Protein AF-A0A8E2JBE7-F1 (afdb_monomer_lite)

InterPro domains:
  IPR010839 Acyclic terpene utilisation, N-terminal [PF07287] (2-104)

Structure (mmCIF, N/CA/C/O backbone):
data_AF-A0A8E2JBE7-F1
#
_entry.id   AF-A0A8E2JBE7-F1
#
loop_
_atom_site.group_PDB
_atom_site.id
_atom_site.type_symbol
_atom_site.label_atom_id
_atom_site.label_alt_id
_atom_site.label_comp_id
_atom_site.label_asym_id
_atom_site.label_entity_id
_atom_site.label_seq_id
_atom_site.pdbx_PDB_ins_code
_atom_site.Cartn_x
_atom_site.Cartn_y
_atom_site.Cartn_z
_atom_site.occupancy
_atom_site.B_iso_or_equiv
_atom_site.auth_seq_id
_atom_site.auth_comp_id
_atom_site.auth_asym_id
_atom_site.auth_atom_id
_atom_site.pdbx_PDB_model_num
ATOM 1 N N . GLU A 1 1 ? -17.806 -4.256 18.542 1.00 62.31 1 GLU A N 1
ATOM 2 C CA . GLU A 1 1 ? -17.436 -2.830 18.685 1.00 62.31 1 GLU A CA 1
ATOM 3 C C . GLU A 1 1 ? -15.945 -2.598 18.462 1.00 62.31 1 GLU A C 1
ATOM 5 O O . GLU A 1 1 ? -15.613 -2.134 17.384 1.00 62.31 1 GLU A O 1
ATOM 10 N N . SER A 1 2 ? -15.025 -2.956 19.371 1.00 81.44 2 SER A N 1
ATOM 11 C CA . SER A 1 2 ? -13.580 -2.702 19.145 1.00 81.44 2 SER A CA 1
ATOM 12 C C . SER A 1 2 ? -12.986 -3.463 17.949 1.00 81.44 2 SER A C 1
ATOM 14 O O . SER A 1 2 ? -12.142 -2.930 17.233 1.00 81.44 2 SER A O 1
ATOM 16 N N . GLU A 1 3 ? -13.437 -4.696 17.708 1.00 89.81 3 GLU A N 1
ATOM 17 C CA . GLU A 1 3 ? -13.021 -5.486 16.538 1.00 89.81 3 GLU A CA 1
ATOM 18 C C . GLU A 1 3 ? -13.580 -4.916 15.229 1.00 89.81 3 GLU A C 1
ATOM 20 O O . GLU A 1 3 ? -12.906 -4.959 14.205 1.00 89.81 3 GLU A O 1
ATOM 25 N N . ASP A 1 4 ? -14.775 -4.321 15.260 1.00 93.06 4 ASP A N 1
ATOM 26 C CA . ASP A 1 4 ? -15.375 -3.700 14.075 1.00 93.06 4 ASP A CA 1
ATOM 27 C C . ASP A 1 4 ? -14.598 -2.446 13.668 1.00 93.06 4 ASP A C 1
ATOM 29 O O . ASP A 1 4 ? -14.279 -2.290 12.494 1.00 93.06 4 ASP A O 1
ATOM 33 N N . PHE A 1 5 ? -14.203 -1.610 14.637 1.00 94.44 5 PHE A N 1
ATOM 34 C CA . PHE A 1 5 ? -13.303 -0.480 14.381 1.00 94.44 5 PHE A CA 1
ATOM 35 C C . PHE A 1 5 ? -11.934 -0.937 13.881 1.00 94.44 5 PHE A C 1
ATOM 37 O O . PHE A 1 5 ? -11.410 -0.358 12.942 1.00 94.44 5 PHE A O 1
ATOM 44 N N . THR A 1 6 ? -11.388 -2.030 14.424 1.00 94.50 6 THR A N 1
ATOM 45 C CA . THR A 1 6 ? -10.120 -2.593 13.926 1.00 94.50 6 THR A CA 1
ATOM 46 C C . THR A 1 6 ? -10.230 -2.970 12.445 1.00 94.50 6 THR A C 1
ATOM 48 O O . THR A 1 6 ? -9.380 -2.600 11.638 1.00 94.50 6 THR A O 1
ATOM 51 N N . ARG A 1 7 ? -11.313 -3.652 12.061 1.00 95.62 7 ARG A N 1
ATOM 52 C CA . ARG A 1 7 ? -11.576 -4.034 10.666 1.00 95.62 7 ARG A CA 1
ATOM 53 C C . ARG A 1 7 ? -11.804 -2.816 9.767 1.00 95.62 7 ARG A C 1
ATOM 55 O O . ARG A 1 7 ? -11.334 -2.815 8.631 1.00 95.62 7 ARG A O 1
ATOM 62 N N . LEU A 1 8 ? -12.478 -1.779 10.272 1.00 95.44 8 LEU A N 1
ATOM 63 C CA . LEU A 1 8 ? -12.642 -0.502 9.571 1.00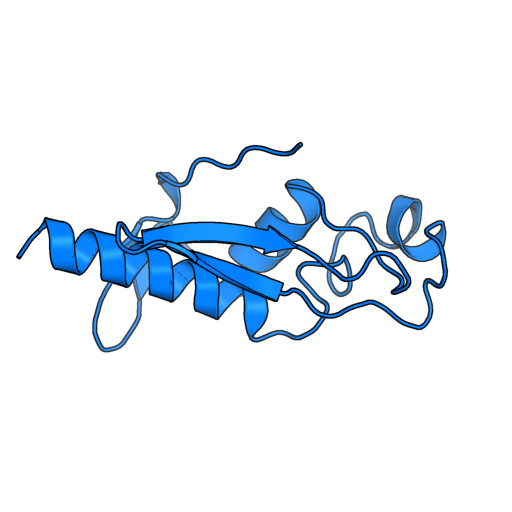 95.44 8 LEU A CA 1
ATOM 64 C C . LEU A 1 8 ? -11.300 0.199 9.349 1.00 95.44 8 LEU A C 1
ATOM 66 O O . LEU A 1 8 ? -11.0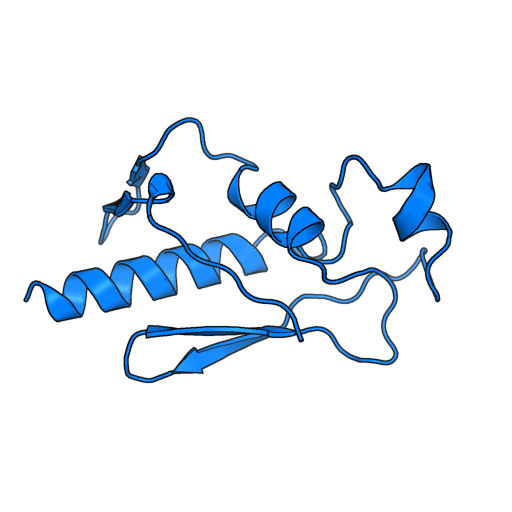35 0.606 8.222 1.00 95.44 8 LEU A O 1
ATOM 70 N N . SER A 1 9 ? -10.419 0.249 10.354 1.00 95.94 9 SER A N 1
ATOM 71 C CA . SER A 1 9 ? -9.070 0.800 10.197 1.00 95.94 9 SER A CA 1
ATOM 72 C C . SER A 1 9 ? -8.300 0.071 9.098 1.00 95.94 9 SER A C 1
ATOM 74 O O . SER A 1 9 ? -7.616 0.703 8.300 1.00 95.94 9 SER A O 1
ATOM 76 N N . TYR A 1 10 ? -8.411 -1.258 9.017 1.00 96.56 10 TYR A N 1
ATOM 77 C CA . TYR A 1 10 ? -7.672 -2.029 8.014 1.00 96.56 10 TYR A CA 1
ATOM 78 C C . TYR A 1 10 ? -8.213 -1.744 6.609 1.00 96.56 10 TYR A C 1
ATOM 80 O O . TYR A 1 10 ? -7.433 -1.509 5.687 1.00 96.56 10 TYR A O 1
ATOM 88 N N . ALA A 1 11 ? -9.540 -1.677 6.460 1.00 96.12 11 ALA A N 1
ATOM 89 C CA . ALA A 1 11 ? -10.185 -1.289 5.209 1.00 96.12 11 ALA A CA 1
ATOM 90 C C . ALA A 1 11 ? -9.841 0.154 4.795 1.00 96.12 11 ALA A C 1
ATOM 92 O O . ALA A 1 11 ? -9.606 0.409 3.615 1.00 96.12 11 ALA A O 1
ATOM 93 N N . LEU A 1 12 ? -9.752 1.078 5.756 1.00 96.38 12 LEU A N 1
ATOM 94 C CA . LEU A 1 12 ? -9.339 2.461 5.529 1.00 96.38 12 LEU A CA 1
ATOM 95 C C . LEU A 1 12 ? -7.910 2.527 4.971 1.00 96.38 12 LEU A C 1
ATOM 97 O O . LEU A 1 12 ? -7.671 3.185 3.960 1.00 96.38 12 LEU A O 1
ATOM 101 N N . ILE A 1 13 ? -6.968 1.794 5.572 1.00 96.75 13 ILE A N 1
ATOM 102 C CA . ILE A 1 13 ? -5.586 1.728 5.077 1.00 96.75 13 ILE A CA 1
ATOM 103 C C . ILE A 1 13 ? -5.511 1.053 3.703 1.00 96.75 13 ILE A C 1
ATOM 105 O O . ILE A 1 13 ? -4.798 1.535 2.823 1.00 96.75 13 ILE A O 1
ATOM 109 N N . ALA A 1 14 ? -6.262 -0.026 3.484 1.00 97.12 14 ALA A N 1
ATOM 110 C CA . ALA A 1 14 ? -6.344 -0.679 2.181 1.00 97.12 14 ALA A CA 1
ATOM 111 C C . ALA A 1 14 ? -6.860 0.275 1.089 1.00 97.12 14 ALA A C 1
ATOM 113 O O . ALA A 1 14 ? -6.300 0.311 -0.007 1.00 97.12 14 ALA A O 1
ATOM 114 N N . GLY A 1 15 ? -7.890 1.069 1.402 1.00 95.94 15 GLY A N 1
ATOM 115 C CA . GLY A 1 15 ? -8.446 2.096 0.521 1.00 95.94 15 GLY A CA 1
ATOM 116 C C . GLY A 1 15 ? -7.440 3.200 0.197 1.00 95.94 15 GLY A C 1
ATOM 117 O O . GLY A 1 15 ? -7.207 3.484 -0.977 1.00 95.94 15 GLY A O 1
ATOM 118 N N . HIS A 1 16 ? -6.783 3.749 1.225 1.00 96.00 16 HIS A N 1
ATOM 119 C CA . HIS A 1 16 ? -5.714 4.749 1.083 1.00 96.00 16 HIS A CA 1
ATOM 120 C C . HIS A 1 16 ? -4.595 4.285 0.142 1.00 96.00 16 HIS A C 1
ATOM 122 O O . HIS A 1 16 ? -4.088 5.034 -0.694 1.00 96.00 16 HIS A O 1
ATOM 128 N N . LEU A 1 17 ? -4.204 3.014 0.247 1.00 96.81 17 LEU A N 1
ATOM 129 C CA . LEU A 1 17 ? -3.148 2.465 -0.595 1.00 96.81 17 LEU A CA 1
ATOM 130 C C . LEU A 1 17 ? -3.577 2.411 -2.074 1.00 96.81 17 LEU A C 1
ATOM 132 O O . LEU A 1 17 ? -2.775 2.736 -2.942 1.00 96.81 17 LEU A O 1
ATOM 136 N N . ILE A 1 18 ? -4.825 2.079 -2.405 1.00 96.25 18 ILE A N 1
ATOM 137 C CA . ILE A 1 18 ? -5.233 1.895 -3.813 1.00 96.25 18 ILE A CA 1
ATOM 138 C C . ILE A 1 18 ? -5.794 3.140 -4.511 1.00 96.25 18 ILE A C 1
ATOM 1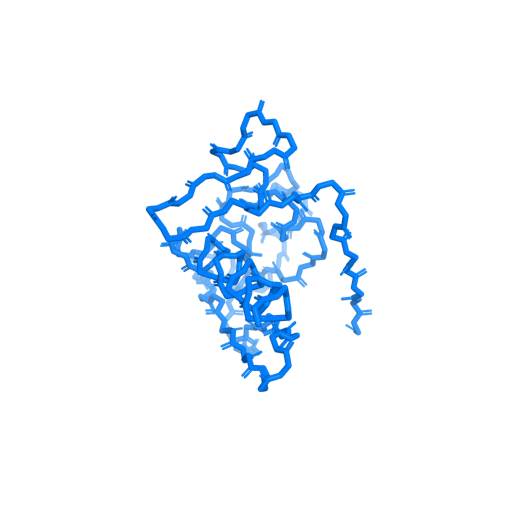40 O O . ILE A 1 18 ? -5.980 3.111 -5.728 1.00 96.25 18 ILE A O 1
ATOM 144 N N . GLU A 1 19 ? -6.070 4.229 -3.793 1.00 95.25 19 GLU A N 1
ATOM 145 C CA . GLU A 1 19 ? -6.743 5.397 -4.381 1.00 95.25 19 GLU A CA 1
ATOM 146 C C . GLU A 1 19 ? -5.867 6.226 -5.340 1.00 95.25 19 GLU A C 1
ATOM 148 O O . GLU A 1 19 ? -6.346 6.683 -6.381 1.00 95.25 19 GLU A O 1
ATOM 153 N N . CYS A 1 20 ? -4.564 6.356 -5.069 1.00 94.12 20 CYS A N 1
ATOM 154 C CA . CYS A 1 20 ? -3.635 7.172 -5.863 1.00 94.12 20 CYS A CA 1
ATOM 155 C C . CYS A 1 20 ? -3.050 6.443 -7.095 1.00 94.12 20 CYS A C 1
ATOM 157 O O . CYS A 1 20 ? -1.909 6.681 -7.503 1.00 94.12 20 CYS A O 1
ATOM 159 N N . SER A 1 21 ? -3.818 5.554 -7.735 1.00 94.19 21 SER A N 1
ATOM 160 C CA . SER A 1 21 ? -3.399 4.815 -8.941 1.00 94.19 21 SER A CA 1
ATOM 161 C C . SER A 1 21 ? -2.113 3.992 -8.733 1.00 94.19 21 SER A C 1
ATOM 163 O O . SER A 1 21 ? -2.066 3.104 -7.889 1.00 94.19 21 SER A O 1
ATOM 165 N N . SER A 1 22 ? -1.056 4.231 -9.518 1.00 95.25 22 SER A N 1
ATOM 166 C CA . SER A 1 22 ? 0.153 3.400 -9.558 1.00 95.25 22 SER A CA 1
ATOM 167 C C . SER A 1 22 ? 1.204 3.777 -8.508 1.00 95.25 22 SER A C 1
ATOM 169 O O . SER A 1 22 ? 2.373 3.422 -8.648 1.00 95.25 22 SER A O 1
ATOM 171 N N . TYR A 1 23 ? 0.856 4.550 -7.476 1.00 96.25 23 TYR A N 1
ATOM 172 C CA . TYR A 1 23 ? 1.842 5.001 -6.485 1.00 96.25 23 TYR A CA 1
ATOM 173 C C . TYR A 1 23 ? 2.387 3.831 -5.661 1.00 96.25 23 TYR A C 1
ATOM 175 O O . TYR A 1 23 ? 3.604 3.697 -5.524 1.00 96.25 23 TYR A O 1
ATOM 183 N N . VAL A 1 24 ? 1.510 2.912 -5.245 1.00 96.81 24 VAL A N 1
ATOM 184 C CA . VAL A 1 24 ? 1.886 1.656 -4.567 1.00 96.81 24 VAL A CA 1
ATOM 185 C C . VAL A 1 24 ? 2.805 0.784 -5.412 1.00 96.81 24 VAL A C 1
ATOM 187 O O . VAL A 1 24 ? 3.616 0.038 -4.870 1.00 96.81 24 VAL A O 1
ATOM 190 N N . THR A 1 25 ? 2.711 0.885 -6.737 1.00 96.19 25 THR A N 1
ATOM 191 C CA . THR A 1 25 ? 3.542 0.132 -7.685 1.00 96.19 25 THR A CA 1
ATOM 192 C C . THR A 1 25 ? 4.760 0.928 -8.181 1.00 96.19 25 THR A C 1
ATOM 194 O O . THR A 1 25 ? 5.417 0.542 -9.152 1.00 96.19 25 THR A O 1
ATOM 197 N N . GLY A 1 26 ? 5.091 2.037 -7.505 1.00 95.50 26 GLY A N 1
ATOM 198 C CA . GLY A 1 26 ? 6.320 2.805 -7.711 1.00 95.50 26 GLY A CA 1
ATOM 199 C C . GLY A 1 26 ? 6.153 4.152 -8.418 1.00 95.50 26 GLY A C 1
ATOM 200 O O . GLY A 1 26 ? 7.151 4.821 -8.663 1.00 95.50 26 GLY A O 1
ATOM 201 N N . GLY A 1 27 ? 4.931 4.587 -8.735 1.00 94.25 27 GLY A N 1
ATOM 202 C CA . GLY A 1 27 ? 4.673 5.840 -9.461 1.00 94.25 27 GLY A CA 1
ATOM 203 C C . GLY A 1 27 ? 5.114 7.115 -8.731 1.00 94.25 27 GLY A C 1
ATOM 204 O O . GLY A 1 27 ? 5.471 8.093 -9.382 1.00 94.25 27 GLY A O 1
ATOM 205 N N . TYR A 1 28 ? 5.148 7.089 -7.396 1.00 93.62 28 TYR A N 1
ATOM 206 C CA . TYR A 1 28 ? 5.647 8.180 -6.553 1.00 93.62 28 TYR A CA 1
ATOM 207 C C . TYR A 1 28 ? 6.548 7.627 -5.448 1.00 93.62 28 TYR A C 1
ATOM 209 O O . TYR A 1 28 ? 6.225 7.625 -4.260 1.00 93.62 28 TYR A O 1
ATOM 217 N N . TYR A 1 29 ? 7.684 7.080 -5.878 1.00 96.00 29 TYR A N 1
ATOM 218 C CA . TYR A 1 29 ? 8.640 6.390 -5.022 1.00 96.00 29 TYR A CA 1
ATOM 219 C C . TYR A 1 29 ? 10.041 6.990 -5.157 1.00 96.00 29 TYR A C 1
ATOM 221 O O . TYR A 1 29 ? 10.508 7.258 -6.259 1.00 96.00 29 TYR A O 1
ATOM 229 N N . ILE A 1 30 ? 10.757 7.176 -4.046 1.00 94.06 30 ILE A N 1
ATOM 230 C CA . ILE A 1 30 ? 12.104 7.774 -4.072 1.00 94.06 30 ILE A CA 1
ATOM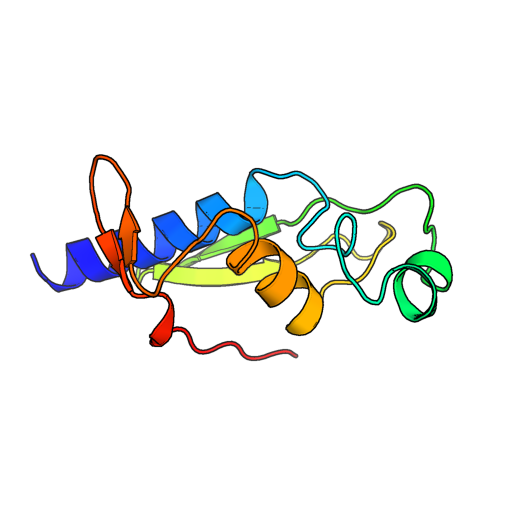 231 C C . ILE A 1 30 ? 13.128 6.922 -4.841 1.00 94.06 30 ILE A C 1
ATOM 233 O O . ILE A 1 30 ? 14.055 7.459 -5.443 1.00 94.06 30 ILE A O 1
ATOM 237 N N . GLY A 1 31 ? 12.938 5.599 -4.878 1.00 94.38 31 GLY A N 1
ATOM 238 C CA . GLY A 1 31 ? 13.757 4.676 -5.666 1.00 94.38 31 GLY A CA 1
ATOM 239 C C . GLY A 1 31 ? 13.405 4.646 -7.157 1.00 94.38 31 GLY A C 1
ATOM 240 O O . GLY A 1 31 ? 13.889 3.770 -7.870 1.00 94.38 31 GLY A O 1
ATOM 241 N N . PHE A 1 32 ? 12.583 5.579 -7.657 1.00 93.50 32 PHE A N 1
ATOM 242 C CA . PHE A 1 32 ? 12.081 5.571 -9.035 1.00 93.50 32 PHE A CA 1
ATOM 243 C C . PHE A 1 32 ? 13.184 5.413 -10.091 1.00 93.50 32 PHE A C 1
ATOM 245 O O . PHE A 1 32 ? 13.098 4.539 -10.949 1.00 93.50 32 PHE A O 1
ATOM 252 N N . GLU A 1 33 ? 14.251 6.210 -10.010 1.00 94.62 33 GLU A N 1
ATOM 253 C CA . GLU A 1 33 ? 15.331 6.188 -11.005 1.00 94.62 33 GLU A CA 1
ATOM 254 C C . GLU A 1 33 ? 16.131 4.874 -10.994 1.00 94.62 33 GLU A C 1
ATOM 256 O O . GLU A 1 33 ? 16.527 4.357 -12.041 1.00 94.62 33 GLU A O 1
ATOM 261 N N . ASN A 1 34 ? 16.366 4.320 -9.804 1.00 95.19 34 ASN A N 1
ATOM 262 C CA . ASN A 1 34 ? 17.243 3.165 -9.628 1.00 95.19 34 ASN A CA 1
ATOM 263 C C . ASN A 1 34 ? 16.511 1.826 -9.731 1.00 95.19 34 ASN A C 1
ATOM 265 O O . ASN A 1 34 ? 17.142 0.832 -10.083 1.00 95.19 34 ASN A O 1
ATOM 269 N N . GLU A 1 35 ? 15.210 1.795 -9.455 1.00 95.44 35 GLU A N 1
ATOM 270 C CA . GLU A 1 35 ? 14.424 0.564 -9.380 1.00 95.44 35 GLU A CA 1
ATOM 271 C C . GLU A 1 35 ? 13.296 0.568 -10.414 1.00 95.44 35 GLU A C 1
ATOM 273 O O . GLU A 1 35 ? 13.282 -0.271 -11.312 1.00 95.44 35 GLU A O 1
ATOM 278 N N . VAL A 1 36 ? 12.394 1.553 -10.357 1.00 95.19 36 VAL A N 1
ATOM 279 C CA . VAL A 1 36 ? 11.179 1.581 -11.193 1.00 95.19 36 VAL A CA 1
ATOM 280 C C . VAL A 1 36 ? 11.515 1.745 -12.676 1.00 95.19 36 VAL A C 1
ATOM 282 O O . VAL A 1 36 ? 11.019 0.982 -13.500 1.00 95.19 36 VAL A O 1
ATOM 285 N N . LEU A 1 37 ? 12.407 2.676 -13.038 1.00 95.38 37 LEU A N 1
ATOM 286 C CA . LEU A 1 37 ? 12.831 2.879 -14.432 1.00 95.38 37 LEU A CA 1
ATOM 287 C C . LEU A 1 37 ? 13.579 1.679 -15.024 1.00 95.38 37 LEU A C 1
ATOM 289 O O . LEU A 1 37 ? 13.655 1.548 -16.246 1.00 95.38 37 LEU A O 1
ATOM 293 N N . ARG A 1 38 ? 14.135 0.815 -14.168 1.00 94.81 38 ARG A N 1
ATOM 294 C CA . ARG A 1 38 ? 14.852 -0.403 -14.567 1.00 94.81 38 ARG A CA 1
ATOM 295 C C . ARG A 1 38 ? 13.959 -1.640 -14.584 1.00 94.81 38 ARG A C 1
ATOM 297 O O . ARG A 1 38 ? 14.389 -2.679 -15.082 1.00 94.81 38 ARG A O 1
ATOM 304 N N . ALA A 1 39 ? 12.749 -1.538 -14.042 1.00 92.12 39 ALA A N 1
ATOM 305 C CA . ALA A 1 39 ? 11.772 -2.607 -14.059 1.00 92.12 39 ALA A CA 1
ATOM 306 C C . ALA A 1 39 ? 11.207 -2.821 -15.469 1.00 92.12 39 ALA A C 1
ATOM 308 O O . ALA A 1 39 ? 11.273 -1.956 -16.349 1.00 92.12 39 ALA A O 1
ATOM 309 N N . TYR A 1 40 ? 10.622 -3.998 -15.675 1.00 91.94 40 TYR A N 1
ATOM 310 C CA . TYR A 1 40 ? 9.901 -4.314 -16.899 1.00 91.94 40 TYR A CA 1
ATOM 311 C C . TYR A 1 40 ? 8.780 -3.291 -17.152 1.00 91.94 40 TYR A C 1
ATOM 313 O O . TYR A 1 40 ? 8.076 -2.891 -16.226 1.00 91.94 40 TYR A O 1
ATOM 321 N N . ASN A 1 41 ? 8.622 -2.875 -18.414 1.00 91.75 41 ASN A N 1
ATOM 322 C CA . ASN A 1 41 ? 7.533 -2.009 -18.879 1.00 91.75 41 ASN A CA 1
ATOM 323 C C . ASN A 1 41 ? 7.327 -0.725 -18.036 1.00 91.75 41 ASN A C 1
ATOM 325 O O . ASN A 1 41 ? 6.202 -0.347 -17.714 1.00 91.75 41 ASN A O 1
ATOM 329 N N . CYS A 1 42 ? 8.416 -0.035 -17.676 1.00 91.06 42 CYS A N 1
ATOM 330 C CA . CYS A 1 42 ? 8.403 1.116 -16.761 1.00 91.06 42 CYS A CA 1
ATOM 331 C C . CYS A 1 42 ? 7.582 2.337 -17.228 1.00 91.06 42 CYS A C 1
ATOM 333 O O . CYS A 1 42 ? 7.322 3.240 -16.436 1.00 91.06 42 CYS A O 1
ATOM 335 N N . THR A 1 43 ? 7.132 2.372 -18.487 1.00 91.31 43 THR A N 1
ATOM 336 C CA . THR A 1 43 ? 6.221 3.406 -19.009 1.00 91.31 43 THR A CA 1
ATOM 337 C C . THR A 1 43 ? 4.740 3.086 -18.789 1.00 91.31 43 THR A C 1
ATOM 339 O O . THR A 1 43 ? 3.896 3.931 -19.067 1.00 91.31 43 THR A O 1
ATOM 342 N N . SER A 1 44 ? 4.412 1.878 -18.323 1.00 93.25 44 SER A N 1
ATOM 343 C CA . SER A 1 44 ? 3.044 1.415 -18.077 1.00 93.25 44 SER A CA 1
ATOM 344 C C . SER A 1 44 ? 2.978 0.684 -16.737 1.00 93.25 44 SER A C 1
ATOM 346 O O . SER A 1 44 ? 2.945 -0.547 -16.681 1.00 93.25 44 SER A O 1
ATOM 348 N N . LEU A 1 45 ? 2.990 1.460 -15.653 1.00 95.12 45 LEU A N 1
ATOM 349 C CA . LEU A 1 45 ? 2.894 0.945 -14.288 1.00 95.12 45 LEU A CA 1
ATOM 350 C C . LEU A 1 45 ? 1.519 0.312 -14.042 1.00 95.12 45 LEU A C 1
ATOM 352 O O . LEU A 1 45 ? 0.493 0.921 -14.343 1.00 95.12 45 LEU A O 1
ATOM 356 N N . GLY A 1 46 ? 1.507 -0.892 -13.473 1.00 94.19 46 GLY A N 1
ATOM 357 C CA . GLY A 1 46 ? 0.277 -1.578 -13.086 1.00 94.19 46 GLY A CA 1
ATOM 358 C C . GLY A 1 46 ? -0.418 -0.897 -11.918 1.00 94.19 46 GLY A C 1
ATOM 359 O O . GLY A 1 46 ? 0.231 -0.269 -11.081 1.00 94.19 46 GLY A O 1
ATOM 360 N N . PHE A 1 47 ? -1.735 -1.043 -11.830 1.00 95.81 47 PHE A N 1
ATOM 361 C CA . PHE A 1 47 ? -2.482 -0.602 -10.656 1.00 95.81 47 PHE A CA 1
ATOM 362 C C . PHE A 1 47 ? -2.482 -1.683 -9.571 1.00 95.81 47 PHE A C 1
ATOM 364 O O . PHE A 1 47 ? -2.460 -2.875 -9.901 1.00 95.81 47 PHE A O 1
ATOM 371 N N . PRO A 1 48 ? -2.468 -1.286 -8.287 1.00 96.44 48 PRO A N 1
ATOM 372 C CA . PRO A 1 48 ? -2.551 -2.233 -7.191 1.00 96.44 48 PRO A CA 1
ATOM 373 C C . PRO A 1 48 ? -3.930 -2.899 -7.162 1.00 96.44 48 PRO A C 1
ATOM 375 O O . PRO A 1 48 ? -4.949 -2.293 -7.498 1.00 96.44 48 PRO A O 1
ATOM 378 N N . ILE A 1 49 ? -3.949 -4.155 -6.737 1.00 95.50 49 ILE A N 1
ATOM 379 C CA . ILE A 1 49 ? -5.148 -4.927 -6.427 1.00 95.50 49 ILE A CA 1
ATOM 380 C C . ILE A 1 49 ? -5.081 -5.234 -4.937 1.00 95.50 49 ILE A C 1
ATOM 382 O O . ILE A 1 49 ? -4.051 -5.706 -4.462 1.00 95.50 49 ILE A O 1
ATOM 386 N N . THR A 1 50 ? -6.170 -4.980 -4.217 1.00 97.06 50 THR A N 1
ATOM 387 C CA . THR A 1 50 ? -6.263 -5.303 -2.792 1.00 97.06 50 THR A CA 1
ATOM 388 C C . THR A 1 50 ? -7.323 -6.366 -2.565 1.00 97.06 50 THR A C 1
ATOM 390 O O . THR A 1 50 ? -8.483 -6.190 -2.940 1.00 97.06 50 THR A O 1
ATOM 393 N N . GLU A 1 51 ? -6.916 -7.457 -1.930 1.00 97.31 51 GLU A N 1
ATOM 394 C CA . GLU A 1 51 ? -7.779 -8.547 -1.482 1.00 97.31 51 GLU A CA 1
ATOM 395 C C . GLU A 1 51 ? -7.913 -8.437 0.038 1.00 97.31 51 GLU A C 1
ATOM 397 O O . GLU A 1 51 ? -6.908 -8.511 0.742 1.00 97.31 51 GLU A O 1
ATOM 402 N N . ILE A 1 52 ? -9.129 -8.186 0.537 1.00 97.06 52 ILE A N 1
ATOM 403 C CA . ILE A 1 52 ? -9.404 -7.950 1.963 1.00 97.06 52 ILE A CA 1
ATOM 404 C C . ILE A 1 52 ? -10.182 -9.136 2.530 1.00 97.06 52 ILE A C 1
ATOM 406 O O . ILE A 1 52 ? -11.259 -9.478 2.035 1.00 97.06 52 ILE A O 1
ATOM 410 N N . GLU A 1 53 ? -9.652 -9.724 3.593 1.00 97.31 53 GLU A N 1
ATOM 411 C CA . GLU A 1 53 ? -10.254 -10.823 4.335 1.00 97.31 53 GLU A CA 1
ATOM 412 C C . GLU A 1 53 ? -11.322 -10.341 5.321 1.00 97.31 53 GLU A C 1
ATOM 414 O O . GLU A 1 53 ? -11.413 -9.171 5.701 1.00 97.31 53 GLU A O 1
ATOM 419 N N . SER A 1 54 ? -12.164 -11.272 5.772 1.00 95.44 54 SER A N 1
ATOM 420 C CA . SER A 1 54 ? -13.282 -10.943 6.667 1.00 95.44 54 SER A CA 1
ATOM 421 C C . SER A 1 54 ? -12.853 -10.360 8.020 1.00 95.44 54 SER A C 1
ATOM 423 O O . SER A 1 54 ? -13.610 -9.583 8.606 1.00 95.44 54 SER A O 1
ATOM 425 N N . ASP A 1 55 ? -11.651 -10.692 8.491 1.00 94.69 55 ASP A N 1
ATOM 426 C CA . ASP A 1 55 ? -11.015 -10.187 9.714 1.00 94.69 55 ASP A CA 1
ATOM 427 C C . ASP A 1 55 ? -10.241 -8.872 9.494 1.00 94.69 55 ASP A C 1
ATOM 429 O O . ASP A 1 55 ? -9.694 -8.309 10.440 1.00 94.69 55 ASP A O 1
ATOM 433 N N . GLY A 1 56 ? -10.269 -8.344 8.267 1.00 95.06 56 GLY A N 1
ATOM 434 C CA . GLY A 1 56 ? -9.683 -7.074 7.864 1.00 95.06 56 GLY A CA 1
ATOM 435 C C . GLY A 1 56 ? -8.282 -7.199 7.280 1.00 95.06 56 GLY A C 1
ATOM 436 O O . GLY A 1 56 ? -7.845 -6.254 6.625 1.00 95.06 56 GLY A O 1
ATOM 437 N N . TYR A 1 57 ? -7.558 -8.306 7.500 1.00 96.69 57 TYR A N 1
ATOM 438 C CA . TYR A 1 57 ? -6.226 -8.471 6.909 1.00 96.69 57 TYR A CA 1
ATOM 439 C C . TYR A 1 57 ? -6.324 -8.382 5.390 1.00 96.69 57 TYR A C 1
ATOM 441 O O . TYR A 1 57 ? -7.320 -8.792 4.799 1.00 96.69 57 TYR A O 1
ATOM 449 N N . PHE A 1 58 ? -5.304 -7.828 4.743 1.00 97.56 58 PHE A N 1
ATOM 450 C CA . PHE A 1 58 ? -5.351 -7.657 3.302 1.00 97.56 58 PHE A CA 1
ATOM 451 C C . PHE A 1 58 ? -4.000 -7.876 2.643 1.00 97.56 58 PHE A C 1
ATOM 453 O O . PHE A 1 58 ? -2.943 -7.641 3.232 1.00 97.56 58 PHE A O 1
ATOM 460 N N . VAL A 1 59 ? -4.064 -8.314 1.391 1.00 97.50 59 VAL A N 1
ATOM 461 C CA . VAL A 1 59 ? -2.914 -8.499 0.514 1.00 97.50 59 VAL A CA 1
ATOM 462 C C . VAL A 1 59 ? -3.000 -7.469 -0.599 1.00 97.50 59 VAL A C 1
ATOM 464 O O . VAL A 1 59 ? -4.059 -7.271 -1.193 1.00 97.50 59 VAL A O 1
ATOM 467 N N . ILE A 1 60 ? -1.872 -6.823 -0.883 1.00 96.94 60 ILE A N 1
ATOM 468 C CA . ILE A 1 60 ? -1.717 -5.953 -2.044 1.00 96.94 60 ILE A CA 1
ATOM 469 C C . ILE A 1 60 ? -0.894 -6.687 -3.087 1.00 96.94 60 ILE A C 1
ATOM 471 O O . ILE A 1 60 ? 0.239 -7.092 -2.831 1.00 96.94 60 ILE A O 1
ATOM 475 N N . THR A 1 61 ? -1.450 -6.805 -4.284 1.00 95.69 61 THR A N 1
ATOM 476 C CA . THR A 1 61 ? -0.793 -7.411 -5.438 1.00 95.69 61 THR A CA 1
ATOM 477 C C . THR A 1 61 ? -0.812 -6.460 -6.632 1.00 95.69 61 THR A C 1
ATOM 479 O O . THR A 1 61 ? -1.415 -5.386 -6.611 1.00 95.69 61 THR A O 1
ATOM 482 N N . LYS A 1 62 ? -0.113 -6.844 -7.698 1.00 93.19 62 LYS A N 1
ATOM 483 C CA . LYS A 1 62 ? -0.256 -6.248 -9.028 1.00 93.19 62 LYS A CA 1
ATOM 484 C C . LYS A 1 62 ? -0.332 -7.372 -10.049 1.00 93.19 62 LYS A C 1
ATOM 486 O O . LYS A 1 62 ? 0.156 -8.474 -9.798 1.00 93.19 62 LYS A O 1
ATOM 491 N N . ARG A 1 63 ? -0.851 -7.082 -11.239 1.00 92.81 63 ARG A N 1
ATOM 492 C CA . ARG A 1 63 ? -0.768 -8.035 -12.352 1.00 92.81 63 ARG A CA 1
ATOM 493 C C . ARG A 1 63 ? 0.691 -8.306 -12.721 1.00 92.81 63 ARG A C 1
ATOM 495 O O . ARG A 1 63 ? 1.512 -7.386 -12.748 1.00 92.81 63 ARG A O 1
ATOM 502 N N . GLU A 1 64 ? 1.004 -9.560 -13.028 1.00 88.44 64 GLU A N 1
ATOM 503 C CA . GLU A 1 64 ? 2.362 -9.994 -13.381 1.00 88.44 64 GLU A CA 1
ATOM 504 C C . GLU A 1 64 ? 2.882 -9.270 -14.634 1.00 88.44 64 GLU A C 1
ATOM 506 O O . GLU A 1 64 ? 3.986 -8.729 -14.612 1.00 88.44 64 GLU A O 1
ATOM 511 N N . ASP A 1 65 ? 2.033 -9.150 -15.659 1.00 90.38 65 ASP A N 1
ATOM 512 C CA . ASP A 1 65 ? 2.376 -8.565 -16.965 1.00 90.38 65 ASP A CA 1
ATOM 513 C C . ASP A 1 65 ? 2.448 -7.027 -16.989 1.00 90.38 65 ASP A C 1
ATOM 515 O O . ASP A 1 65 ? 2.901 -6.443 -17.979 1.00 90.38 65 ASP A O 1
ATOM 519 N N . ASP A 1 66 ? 2.000 -6.352 -15.928 1.00 93.00 66 ASP A N 1
ATOM 520 C CA . ASP A 1 66 ? 2.055 -4.893 -15.852 1.00 93.00 66 ASP A CA 1
ATOM 521 C C . ASP A 1 66 ? 3.414 -4.420 -15.322 1.00 93.00 66 ASP A C 1
ATOM 523 O O . ASP A 1 66 ? 4.073 -5.101 -14.528 1.00 93.00 66 ASP A O 1
ATOM 527 N N . GLY A 1 67 ? 3.835 -3.222 -15.731 1.00 94.50 67 GLY A N 1
ATOM 528 C CA . GLY A 1 67 ? 5.077 -2.631 -15.250 1.00 94.50 67 GLY A CA 1
ATOM 529 C C . GLY A 1 67 ? 5.021 -2.189 -13.788 1.00 94.50 67 GLY A C 1
ATOM 530 O O . GLY A 1 67 ? 4.000 -2.298 -13.104 1.00 94.50 67 GLY A O 1
ATOM 531 N N . GLY A 1 68 ? 6.134 -1.635 -13.316 1.00 94.44 68 GLY A N 1
ATOM 532 C CA . GLY A 1 68 ? 6.280 -1.177 -11.935 1.00 94.44 68 GLY A CA 1
ATOM 533 C C . GLY A 1 68 ? 6.713 -2.279 -10.975 1.00 94.44 68 GLY A C 1
ATOM 534 O O . GLY A 1 68 ? 6.966 -3.420 -11.367 1.00 94.44 68 GLY A O 1
ATOM 535 N N . ILE A 1 69 ? 6.833 -1.913 -9.704 1.00 94.94 69 ILE A N 1
ATOM 536 C CA . ILE A 1 69 ? 7.335 -2.779 -8.637 1.00 94.94 69 ILE A CA 1
ATOM 537 C C . ILE A 1 69 ? 6.432 -2.667 -7.412 1.00 94.94 69 ILE A C 1
ATOM 539 O O . ILE A 1 69 ? 6.122 -1.570 -6.964 1.00 94.94 69 ILE A O 1
ATOM 543 N N . GLY A 1 70 ? 5.998 -3.806 -6.877 1.00 93.56 70 GLY A N 1
ATOM 544 C CA . GLY A 1 70 ? 5.302 -3.873 -5.595 1.00 93.56 70 GLY A CA 1
ATOM 545 C C . GLY A 1 70 ? 6.278 -4.363 -4.537 1.00 93.56 70 GLY A C 1
ATOM 546 O O . GLY A 1 70 ? 6.636 -5.536 -4.541 1.00 93.56 70 GLY A O 1
ATOM 547 N N . THR A 1 71 ? 6.748 -3.469 -3.673 1.00 95.44 71 THR A N 1
ATOM 548 C CA . THR A 1 71 ? 7.610 -3.817 -2.538 1.00 95.44 71 THR A CA 1
ATOM 549 C C . THR A 1 71 ? 7.086 -3.148 -1.276 1.00 95.44 71 THR A C 1
ATOM 551 O O . THR A 1 71 ? 6.351 -2.164 -1.345 1.00 95.44 71 THR A O 1
ATOM 554 N N . ILE A 1 72 ? 7.512 -3.613 -0.100 1.00 96.94 72 ILE A N 1
ATOM 555 C CA . ILE A 1 72 ? 7.209 -2.908 1.157 1.00 96.94 72 ILE A CA 1
ATOM 556 C C . ILE A 1 72 ? 7.630 -1.433 1.073 1.00 96.94 72 ILE A C 1
ATOM 558 O O . ILE A 1 72 ? 6.927 -0.561 1.573 1.00 96.94 72 ILE A O 1
ATOM 562 N N . ALA A 1 73 ? 8.741 -1.120 0.400 1.00 96.31 73 ALA A N 1
ATOM 563 C CA . ALA A 1 73 ? 9.205 0.256 0.273 1.00 96.31 73 ALA A CA 1
ATOM 564 C C . ALA A 1 73 ? 8.264 1.127 -0.578 1.00 96.31 73 ALA A C 1
ATOM 566 O O . ALA A 1 73 ? 8.035 2.285 -0.224 1.00 96.31 73 ALA A O 1
ATOM 567 N N . THR A 1 74 ? 7.690 0.592 -1.662 1.00 96.69 74 THR A N 1
ATOM 568 C CA . THR A 1 74 ? 6.706 1.336 -2.466 1.00 96.69 74 THR A CA 1
ATOM 569 C C . THR A 1 74 ? 5.374 1.484 -1.734 1.00 96.69 74 THR A C 1
ATOM 571 O O . THR A 1 74 ? 4.787 2.566 -1.762 1.00 96.69 74 THR A O 1
ATOM 574 N N . VAL A 1 75 ? 4.942 0.454 -0.996 1.00 96.88 75 VAL A N 1
ATOM 575 C CA . VAL A 1 75 ? 3.745 0.503 -0.139 1.00 96.88 75 VAL A CA 1
ATOM 576 C C . VAL A 1 75 ? 3.909 1.542 0.972 1.00 96.88 75 VAL A C 1
ATOM 578 O O . VAL A 1 75 ? 3.020 2.363 1.159 1.00 96.88 75 VAL A O 1
ATOM 581 N N . ILE A 1 76 ? 5.050 1.575 1.670 1.00 95.56 76 ILE A N 1
ATOM 582 C CA . ILE A 1 76 ? 5.334 2.586 2.705 1.00 95.56 76 ILE A CA 1
ATOM 583 C C . ILE A 1 76 ? 5.368 3.994 2.101 1.00 95.56 76 ILE A C 1
ATOM 585 O O . ILE A 1 76 ? 4.862 4.930 2.717 1.00 95.56 76 ILE A O 1
ATOM 589 N N . SER A 1 77 ? 5.938 4.154 0.901 1.00 95.31 77 SER A N 1
ATOM 590 C CA . SER A 1 77 ? 5.962 5.445 0.203 1.00 95.31 77 SER A CA 1
ATOM 591 C C . SER A 1 77 ? 4.549 5.977 -0.033 1.00 95.31 77 SER A C 1
ATOM 593 O O . SER A 1 77 ? 4.301 7.143 0.254 1.00 95.31 77 SER A O 1
ATOM 595 N N . GLN A 1 78 ? 3.619 5.125 -0.483 1.00 96.06 78 GLN A N 1
ATOM 596 C CA . GLN A 1 78 ? 2.210 5.505 -0.620 1.00 96.06 78 GLN A CA 1
ATOM 597 C C . GLN A 1 78 ? 1.519 5.682 0.735 1.00 96.06 78 GLN A C 1
ATOM 599 O O . GLN A 1 78 ? 0.757 6.624 0.914 1.00 96.06 78 GLN A O 1
ATOM 604 N N . LEU A 1 79 ? 1.771 4.806 1.708 1.00 95.44 79 LEU A N 1
ATOM 605 C CA . LEU A 1 79 ? 1.149 4.906 3.027 1.00 95.44 79 LEU A CA 1
ATOM 606 C C . LEU A 1 79 ? 1.452 6.261 3.670 1.00 95.44 79 LEU A C 1
ATOM 608 O O . LEU A 1 79 ? 0.560 6.906 4.197 1.00 95.44 79 LEU A O 1
ATOM 612 N N . LEU A 1 80 ? 2.708 6.701 3.619 1.00 93.69 80 LEU A N 1
ATOM 613 C CA . LEU A 1 80 ? 3.134 7.965 4.219 1.00 93.69 80 LEU A CA 1
ATOM 614 C C . LEU A 1 80 ? 2.869 9.175 3.318 1.00 93.69 80 LEU A C 1
ATOM 616 O O . LEU A 1 80 ? 2.994 10.317 3.768 1.00 93.69 80 LEU A O 1
ATOM 620 N N . TYR A 1 81 ? 2.510 8.946 2.057 1.00 90.50 81 TYR A N 1
ATOM 621 C CA . TYR A 1 81 ? 2.042 10.000 1.178 1.00 90.50 81 TYR A CA 1
ATOM 622 C C . TYR A 1 81 ? 0.715 10.538 1.735 1.00 90.50 81 TYR A C 1
ATOM 624 O O . TYR A 1 81 ? -0.186 9.782 2.078 1.00 90.50 81 TYR A O 1
ATOM 632 N N . GLU A 1 82 ? 0.649 11.859 1.919 1.00 87.50 82 GLU A N 1
ATOM 633 C CA . GLU A 1 82 ? -0.498 12.604 2.473 1.00 87.50 82 GLU A CA 1
ATOM 634 C C . GLU A 1 82 ? -0.801 12.407 3.972 1.00 87.50 82 GLU A C 1
ATOM 636 O O . GLU A 1 82 ? -1.599 13.162 4.535 1.00 87.50 82 GLU A O 1
ATOM 641 N N . ILE A 1 83 ? -0.066 11.537 4.675 1.00 91.06 83 ILE A N 1
ATOM 642 C CA . ILE A 1 83 ? -0.198 11.351 6.126 1.00 91.06 83 ILE A CA 1
ATOM 643 C C . ILE A 1 83 ? 0.878 12.139 6.890 1.00 91.06 83 ILE A C 1
ATOM 645 O O . ILE A 1 83 ? 2.074 12.045 6.624 1.00 91.06 83 ILE A O 1
ATOM 649 N N . LYS A 1 84 ? 0.457 12.944 7.877 1.00 85.81 84 LYS A N 1
ATOM 650 C CA . LYS A 1 84 ? 1.337 13.867 8.635 1.00 85.81 84 LYS A CA 1
ATOM 651 C C . LYS A 1 84 ? 1.564 13.477 10.102 1.00 85.81 84 LYS A C 1
ATOM 653 O O . LYS A 1 84 ? 2.090 14.280 10.871 1.00 85.81 84 LYS A O 1
ATOM 658 N N . GLY A 1 85 ? 1.176 12.271 10.507 1.00 92.38 85 GLY A N 1
ATOM 659 C CA . GLY A 1 85 ? 1.319 11.784 11.878 1.00 92.38 85 GLY A CA 1
ATOM 660 C C . GLY A 1 85 ? 0.881 10.325 12.029 1.00 92.38 85 GLY A C 1
ATOM 661 O O . GLY A 1 85 ? 0.521 9.702 11.038 1.00 92.38 85 GLY A O 1
ATOM 662 N N . PRO A 1 86 ? 0.895 9.775 13.255 1.00 95.00 86 PRO A N 1
ATOM 663 C CA . PRO A 1 86 ? 0.530 8.376 13.498 1.00 95.00 86 PRO A CA 1
ATOM 664 C C . PRO A 1 86 ? -0.977 8.107 13.374 1.00 95.00 86 PR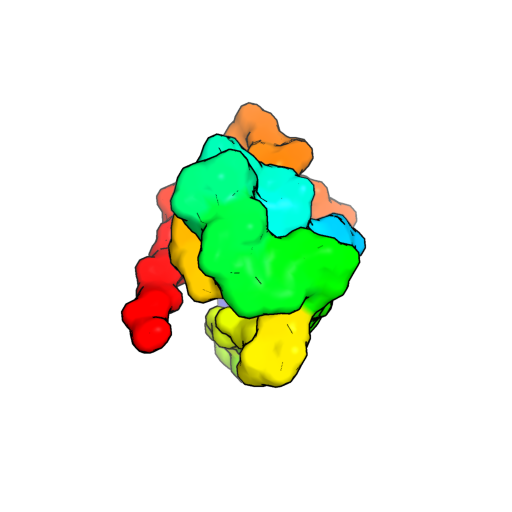O A C 1
ATOM 666 O O . PRO A 1 86 ? -1.379 6.954 13.289 1.00 95.00 86 PRO A O 1
ATOM 669 N N . LEU A 1 87 ? -1.802 9.158 13.373 1.00 95.12 87 LEU A N 1
ATOM 670 C CA . LEU A 1 87 ? -3.256 9.070 13.265 1.00 95.12 87 LEU A CA 1
ATOM 671 C C . LEU A 1 87 ? -3.698 9.480 11.861 1.00 95.12 87 LEU A C 1
ATOM 673 O O . LEU A 1 87 ? -3.414 10.602 11.427 1.00 95.12 87 LEU A O 1
ATOM 677 N N . TYR A 1 88 ? -4.405 8.580 11.188 1.00 95.50 88 TYR A N 1
ATOM 678 C CA . TYR A 1 88 ? -5.035 8.805 9.895 1.00 95.50 88 TYR A CA 1
ATOM 679 C C . TYR A 1 88 ? -6.550 8.875 10.074 1.00 95.50 88 TYR A C 1
ATOM 681 O O . TYR A 1 88 ? -7.155 7.948 10.604 1.00 95.50 88 TYR A O 1
ATOM 689 N N . TYR A 1 89 ? -7.143 10.002 9.691 1.00 94.12 89 TYR A N 1
ATOM 690 C CA . TYR A 1 89 ? -8.521 10.343 10.029 1.00 94.12 89 TYR A CA 1
ATOM 691 C C . TYR A 1 89 ? -9.444 10.142 8.832 1.00 94.12 89 TYR A C 1
ATOM 693 O O . TYR A 1 89 ? -9.192 10.715 7.773 1.00 94.12 89 TYR A O 1
ATOM 701 N N . ASP A 1 90 ? -10.543 9.428 9.049 1.00 93.00 90 ASP A N 1
ATOM 702 C CA . ASP A 1 90 ? -11.677 9.324 8.137 1.00 93.00 90 ASP A CA 1
ATOM 703 C C . ASP A 1 90 ? -12.979 9.752 8.843 1.00 93.00 90 ASP A C 1
ATOM 705 O O . ASP A 1 90 ? -12.996 9.995 10.054 1.00 93.00 90 ASP A O 1
ATOM 709 N N . SER A 1 91 ? -14.078 9.900 8.097 1.00 92.38 91 SER A N 1
ATOM 710 C CA . SER A 1 91 ? -15.386 10.212 8.683 1.00 92.38 91 SER A CA 1
ATOM 711 C C . SER A 1 91 ? -15.900 9.133 9.635 1.00 92.38 91 SER A C 1
ATOM 713 O O . SER A 1 91 ? -16.591 9.478 10.596 1.00 92.38 91 SER A O 1
ATOM 715 N N . ASP A 1 92 ? -15.565 7.866 9.378 1.00 91.69 92 ASP A N 1
ATOM 716 C CA . ASP A 1 92 ? -16.117 6.727 10.117 1.00 91.69 92 ASP A CA 1
ATOM 717 C C . ASP A 1 92 ? -15.136 6.120 11.140 1.00 91.69 92 ASP A C 1
ATOM 719 O O . ASP A 1 92 ? -15.575 5.453 12.080 1.00 91.69 92 ASP A O 1
ATOM 723 N N . ASP A 1 93 ? -13.824 6.357 10.997 1.00 94.88 93 ASP A N 1
ATOM 724 C CA . ASP A 1 93 ? -12.781 5.771 11.852 1.00 94.88 93 ASP A CA 1
ATOM 725 C C . ASP A 1 93 ? -11.489 6.619 11.916 1.00 94.88 93 ASP A C 1
ATOM 727 O O . ASP A 1 93 ? -11.265 7.535 11.125 1.00 94.88 93 ASP A O 1
ATOM 731 N N . THR A 1 94 ? -10.609 6.331 12.882 1.00 94.69 94 THR A N 1
ATOM 732 C CA . THR A 1 94 ? -9.239 6.868 12.928 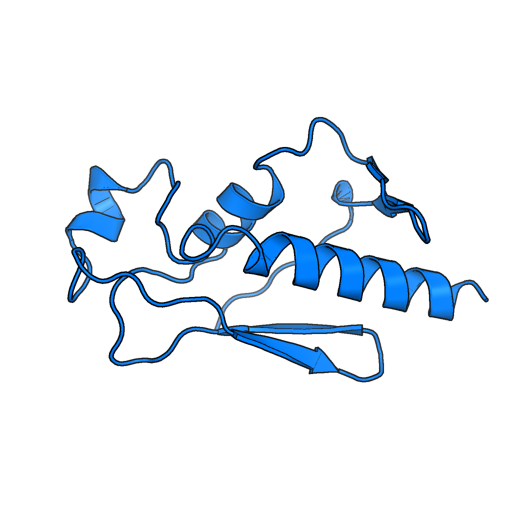1.00 94.69 94 THR A CA 1
ATOM 733 C C . THR A 1 94 ? -8.230 5.731 13.066 1.00 94.69 94 THR A C 1
ATOM 735 O O . THR A 1 94 ? -8.104 5.127 14.131 1.00 94.69 94 THR A O 1
ATOM 738 N N . ALA A 1 95 ? -7.453 5.487 12.010 1.00 94.81 95 ALA A N 1
ATOM 739 C CA . ALA A 1 95 ? -6.448 4.431 11.980 1.00 94.81 95 ALA A CA 1
ATOM 740 C C . ALA A 1 95 ? -5.111 4.876 12.600 1.00 94.81 95 ALA A C 1
ATOM 742 O O . ALA A 1 95 ? -4.612 5.976 12.348 1.00 94.81 95 ALA A O 1
ATOM 743 N N . HIS A 1 96 ? -4.495 3.978 13.372 1.00 94.88 96 HIS A N 1
ATOM 744 C CA . HIS A 1 96 ? -3.164 4.144 13.963 1.00 94.88 96 HIS A CA 1
ATOM 745 C C . HIS A 1 96 ? -2.087 3.497 13.080 1.00 94.88 96 HIS A C 1
ATOM 747 O O . HIS A 1 96 ? -1.837 2.289 13.163 1.00 94.88 96 HIS A O 1
ATOM 753 N N . ILE A 1 97 ? -1.434 4.286 12.225 1.00 95.06 97 ILE A N 1
ATOM 754 C CA . ILE A 1 97 ? -0.499 3.759 11.217 1.00 95.06 97 ILE A CA 1
ATOM 755 C C . ILE A 1 97 ? 0.851 3.308 11.793 1.00 95.06 97 ILE A C 1
ATOM 757 O O . ILE A 1 97 ? 1.577 2.551 11.153 1.00 95.06 97 ILE A O 1
ATOM 761 N N . ASP A 1 98 ? 1.187 3.730 13.011 1.00 93.94 98 ASP A N 1
ATOM 762 C CA . ASP A 1 98 ? 2.416 3.365 13.728 1.00 93.94 98 ASP A CA 1
ATOM 763 C C . ASP A 1 98 ? 2.412 1.927 14.276 1.00 93.94 98 ASP A C 1
ATOM 765 O O . ASP A 1 98 ? 3.427 1.454 14.788 1.00 93.94 98 ASP A O 1
ATOM 769 N N . SER A 1 99 ? 1.289 1.217 14.132 1.00 90.75 99 SER A N 1
ATOM 770 C CA . SER A 1 99 ? 1.110 -0.182 14.541 1.00 90.75 99 SER A CA 1
ATOM 771 C C . SER A 1 99 ? 1.069 -1.181 13.374 1.00 90.75 99 SER A C 1
ATOM 773 O O . SER A 1 99 ? 0.929 -2.389 13.592 1.00 90.75 99 SER A O 1
ATOM 775 N N . ILE A 1 100 ? 1.200 -0.700 12.133 1.00 94.62 100 ILE A N 1
ATOM 776 C CA . ILE A 1 100 ? 1.093 -1.530 10.930 1.00 94.62 100 ILE A CA 1
ATOM 777 C C . ILE A 1 100 ? 2.310 -2.450 10.803 1.00 94.62 100 ILE A C 1
ATOM 779 O O . ILE A 1 100 ? 3.458 -2.018 10.895 1.00 94.62 100 ILE A O 1
ATOM 783 N N . ASN A 1 101 ? 2.046 -3.726 10.522 1.00 95.56 101 ASN A N 1
ATOM 784 C CA . ASN A 1 101 ? 3.062 -4.716 10.187 1.00 95.56 101 ASN A CA 1
ATOM 785 C C . ASN A 1 101 ? 2.857 -5.178 8.744 1.00 95.56 101 ASN A C 1
ATOM 787 O O . ASN A 1 101 ? 1.745 -5.530 8.359 1.00 95.56 101 ASN A O 1
ATOM 791 N N . MET A 1 102 ? 3.935 -5.186 7.960 1.00 96.88 102 MET A N 1
ATOM 792 C CA . MET A 1 102 ? 3.928 -5.624 6.564 1.00 96.88 102 MET A CA 1
ATOM 793 C C . MET A 1 102 ? 4.901 -6.784 6.389 1.00 96.88 102 MET A C 1
ATOM 795 O O . MET A 1 102 ? 6.001 -6.773 6.945 1.00 96.88 102 MET A O 1
ATOM 799 N N . ILE A 1 103 ? 4.500 -7.760 5.586 1.00 97.00 103 ILE A N 1
ATOM 800 C CA . ILE A 1 103 ? 5.343 -8.866 5.135 1.00 97.00 103 ILE A CA 1
ATOM 801 C C . ILE A 1 103 ? 5.344 -8.886 3.608 1.00 97.00 103 ILE A C 1
ATOM 803 O O . ILE A 1 103 ? 4.417 -8.378 2.980 1.00 97.00 103 ILE A O 1
ATOM 807 N N . GLN A 1 104 ? 6.400 -9.436 3.021 1.00 94.75 104 GLN A N 1
ATOM 808 C CA . GLN A 1 104 ? 6.540 -9.573 1.576 1.00 94.75 104 GLN A CA 1
ATOM 809 C C . GLN A 1 104 ? 6.955 -11.004 1.262 1.00 94.75 104 GLN A C 1
ATOM 811 O O . GLN A 1 104 ? 7.880 -11.521 1.896 1.00 94.75 104 GLN A O 1
ATOM 816 N N . GLU A 1 105 ? 6.262 -11.606 0.301 1.00 84.19 105 GLU A N 1
ATOM 817 C CA . GLU A 1 105 ? 6.572 -12.920 -0.270 1.00 84.19 105 GLU A CA 1
ATOM 818 C C . GLU A 1 105 ? 7.391 -12.791 -1.560 1.00 84.19 105 GLU A C 1
ATOM 820 O O . GLU A 1 105 ? 7.223 -11.776 -2.281 1.00 84.19 105 GLU A O 1
#

Foldseek 3Di:
DVLVLVLVLLVVLLCLQQVVFQQQQPPQAPCCVPPLVPWPPSVFRFGWDWDADPSNDIDIDTDPNTGGHHDPRSSVSSSCVVDDDQWDDDPVHIHRNVPDDDDDD

Sequence (105 aa):
ESEDFTRLSYALIAGHLIECSSYVTGGYYIGFENEVLRAYNCTSLGFPITEIESDGYFVITKREDDGGIGTIATVISQLLYEIKGPLYYDSDDTAHIDSINMIQE

Radius of gyration: 14.17 Å; chains: 1; bounding box: 35×27×38 Å

Secondary structure (DSSP, 8-state):
-HHHHHHHHHHHHHHHHHHTGGGTTTTT-TTTTTTGGGSTTTTSBPPEEEEE-TTS-EEEEE-TTSBS---HHHHHHHHHTT--SSEEE-SS-EEEGGG------

Organism: NCBI:txid1314670

pLDDT: mean 94.07, std 4.11, range [62.31, 97.56]